Protein AF-A0A210PG77-F1 (afdb_monomer_lite)

pLDDT: mean 89.14, std 13.11, range [35.06, 97.88]

InterPro domains:
  IPR001130 3'-5' ssDNA/RNA exonuclease TatD-like [PF01026] (3-116)
  IPR032466 Metal-dependent hydrolase [SSF51556] (3-119)

Sequence (132 aa):
MEVAVGEHPKHKFSQDQFNRVVQELRQLIKLPRVGAVGEIGLDHSVPREQWAQQSVMLEKILQLVEPGHVLVLHCRGITGDSGAKAYLLLLYYVKKAVRPDQRIHLHCFSGDSYVRDQCLLTAVLRIHQYGC

Structure (mmCIF, N/CA/C/O backbone):
data_AF-A0A210PG77-F1
#
_entry.id   AF-A0A210PG77-F1
#
loop_
_atom_site.group_PDB
_atom_site.id
_atom_site.type_symbol
_atom_site.label_atom_id
_atom_site.label_alt_id
_atom_site.label_comp_id
_atom_site.label_asym_id
_atom_site.label_entity_id
_atom_site.label_seq_id
_atom_site.pdbx_PDB_ins_code
_atom_site.Cartn_x
_atom_site.Cartn_y
_atom_site.Cartn_z
_atom_site.occupancy
_atom_site.B_iso_or_equiv
_atom_site.auth_seq_id
_atom_site.auth_comp_id
_atom_site.auth_asym_id
_atom_site.auth_atom_id
_atom_site.pdbx_PDB_model_num
ATOM 1 N N . MET A 1 1 ? -23.398 0.637 6.434 1.00 62.00 1 MET A N 1
ATOM 2 C CA . MET A 1 1 ? -22.535 0.785 5.247 1.00 62.00 1 MET A CA 1
ATOM 3 C C . MET A 1 1 ? -21.194 1.275 5.743 1.00 62.00 1 MET A C 1
ATOM 5 O O . MET A 1 1 ? -21.151 2.343 6.344 1.00 62.00 1 MET A O 1
ATOM 9 N N . GLU A 1 2 ? -20.162 0.455 5.587 1.00 84.06 2 GLU A N 1
ATOM 10 C CA . GLU A 1 2 ? -18.782 0.834 5.892 1.00 84.06 2 GLU A CA 1
ATOM 11 C C . GLU A 1 2 ? -18.141 1.437 4.640 1.00 84.06 2 GLU A C 1
ATOM 13 O O . GLU A 1 2 ? -18.523 1.089 3.521 1.00 84.06 2 GLU A O 1
ATOM 18 N N . VAL A 1 3 ? -17.202 2.361 4.828 1.00 94.75 3 VAL A N 1
ATOM 19 C CA . VAL A 1 3 ? -16.454 3.013 3.747 1.00 94.75 3 VAL A CA 1
ATOM 20 C C . VAL A 1 3 ? -14.961 2.723 3.875 1.00 94.75 3 VAL A C 1
ATOM 22 O O . VAL A 1 3 ? -14.465 2.454 4.973 1.00 94.75 3 VAL A O 1
ATOM 25 N N . ALA A 1 4 ? -14.258 2.784 2.745 1.00 95.12 4 ALA A N 1
ATOM 26 C CA . ALA A 1 4 ? -12.803 2.771 2.693 1.00 95.12 4 ALA A CA 1
ATOM 27 C C . ALA A 1 4 ? -12.280 4.204 2.549 1.00 95.12 4 ALA A C 1
ATOM 29 O O . ALA A 1 4 ? -12.855 4.994 1.798 1.00 95.12 4 ALA A O 1
ATOM 30 N N . VAL A 1 5 ? -11.207 4.536 3.267 1.00 97.31 5 VAL A N 1
ATOM 31 C CA . VAL A 1 5 ? -10.497 5.815 3.119 1.00 97.31 5 VAL A CA 1
ATOM 32 C C . VAL A 1 5 ? -9.007 5.562 2.950 1.00 97.31 5 VAL A C 1
ATOM 34 O O . VAL A 1 5 ? -8.422 4.735 3.646 1.00 97.31 5 VAL A O 1
ATOM 37 N N . GLY A 1 6 ? -8.371 6.269 2.030 1.00 96.31 6 GLY A N 1
ATOM 38 C CA . GLY A 1 6 ? -6.965 6.074 1.711 1.00 96.31 6 GLY A CA 1
ATOM 39 C C . GLY A 1 6 ? -6.544 6.960 0.553 1.00 96.31 6 GLY A C 1
ATOM 40 O O . GLY A 1 6 ? -7.353 7.702 0.004 1.00 96.31 6 GLY A O 1
ATOM 41 N N . GLU A 1 7 ? -5.269 6.868 0.193 1.00 96.94 7 GLU A N 1
ATOM 42 C CA . GLU A 1 7 ? -4.683 7.646 -0.894 1.00 96.94 7 GLU A CA 1
ATOM 43 C C . GLU A 1 7 ? -3.993 6.739 -1.899 1.00 96.94 7 GLU A C 1
ATOM 45 O O . GLU A 1 7 ? -3.009 6.058 -1.587 1.00 96.94 7 GLU A O 1
ATOM 50 N N . HIS A 1 8 ? -4.512 6.766 -3.126 1.00 96.81 8 HIS A N 1
ATOM 51 C CA . HIS A 1 8 ? -4.033 5.919 -4.203 1.00 96.81 8 HIS A CA 1
ATOM 52 C C . HIS A 1 8 ? -2.592 6.309 -4.593 1.00 96.81 8 HIS A C 1
ATOM 54 O O . HIS A 1 8 ? -2.296 7.497 -4.757 1.00 96.81 8 HIS A O 1
ATOM 60 N N . PRO A 1 9 ? -1.680 5.347 -4.840 1.00 96.31 9 PRO A N 1
ATOM 61 C CA . PRO A 1 9 ? -0.255 5.625 -5.082 1.00 96.31 9 PRO A CA 1
ATOM 62 C C . PRO A 1 9 ? 0.055 6.461 -6.334 1.00 96.31 9 PRO A C 1
ATOM 64 O O . PRO A 1 9 ? 1.175 6.933 -6.513 1.00 96.31 9 PRO A O 1
ATOM 67 N N . LYS A 1 10 ? -0.916 6.667 -7.225 1.00 95.50 10 LYS A N 1
ATOM 68 C CA . LYS A 1 10 ? -0.748 7.554 -8.389 1.00 95.50 10 LYS A CA 1
ATOM 69 C C . LYS A 1 10 ? -0.922 9.041 -8.061 1.00 95.50 10 LYS A C 1
ATOM 71 O O . LYS A 1 10 ? -0.616 9.873 -8.914 1.00 95.50 10 LYS A O 1
ATOM 76 N N . HIS A 1 11 ? -1.430 9.391 -6.879 1.00 93.75 11 HIS A N 1
ATOM 77 C CA . HIS A 1 11 ? -1.586 10.789 -6.494 1.00 93.75 11 HIS A CA 1
ATOM 78 C C . HIS A 1 11 ? -0.229 11.445 -6.230 1.00 93.75 11 HIS A C 1
ATOM 80 O O . HIS A 1 11 ? 0.629 10.903 -5.534 1.00 93.75 11 HIS A O 1
ATOM 86 N N . LYS A 1 12 ? -0.054 12.640 -6.799 1.00 92.44 12 LYS A N 1
ATOM 87 C CA . LYS A 1 12 ? 1.118 13.491 -6.601 1.00 92.44 12 LYS A CA 1
ATOM 88 C C . LYS A 1 12 ? 0.768 14.592 -5.623 1.00 92.44 12 LYS A C 1
ATOM 90 O O . LYS A 1 12 ? -0.259 15.246 -5.781 1.00 92.44 12 LYS A O 1
ATOM 95 N N . PHE A 1 13 ? 1.666 14.847 -4.684 1.00 90.25 13 PHE A N 1
ATOM 96 C CA . PHE A 1 13 ? 1.498 15.934 -3.727 1.00 90.25 13 PHE A CA 1
ATOM 97 C C . PHE A 1 13 ? 2.683 16.887 -3.788 1.00 90.25 13 PHE A C 1
ATOM 99 O O . PHE A 1 13 ? 3.834 16.449 -3.859 1.00 90.25 13 PHE A O 1
ATOM 106 N N . SER A 1 14 ? 2.408 18.185 -3.679 1.00 90.88 14 SER A N 1
ATOM 107 C CA . SER A 1 14 ? 3.399 19.120 -3.157 1.00 90.88 14 SER A CA 1
ATOM 108 C C . SER A 1 14 ? 3.700 18.800 -1.686 1.00 90.88 14 SER A C 1
ATOM 110 O O . SER A 1 14 ? 2.955 18.072 -1.021 1.00 90.88 14 SER A O 1
ATOM 112 N N . GLN A 1 15 ? 4.784 19.361 -1.149 1.00 82.44 15 GLN A N 1
ATOM 113 C CA . GLN A 1 15 ? 5.168 19.123 0.244 1.00 82.44 15 GLN A CA 1
ATOM 114 C C . GLN A 1 15 ? 4.078 19.556 1.245 1.00 82.44 15 GLN A C 1
ATOM 116 O O . GLN A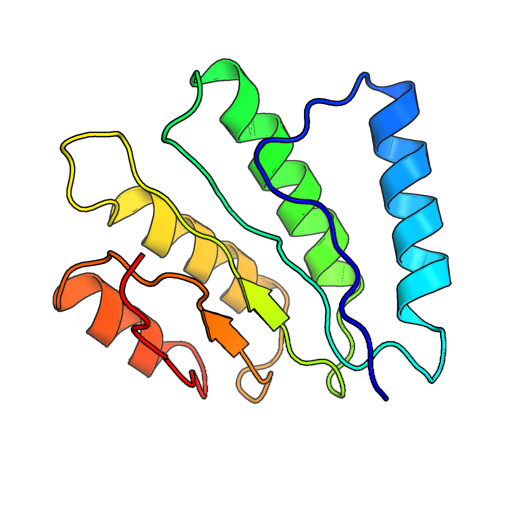 1 15 ? 3.835 18.852 2.230 1.00 82.44 15 GLN A O 1
ATOM 121 N N . ASP A 1 16 ? 3.390 20.668 0.971 1.00 87.94 16 ASP A N 1
ATOM 122 C CA . ASP A 1 16 ? 2.312 21.187 1.822 1.00 87.94 16 ASP A CA 1
ATOM 123 C C . ASP A 1 16 ? 1.056 20.315 1.755 1.00 87.94 16 ASP A C 1
ATOM 125 O O . ASP A 1 16 ? 0.431 20.026 2.779 1.00 87.94 16 ASP A O 1
ATOM 129 N N . GLN A 1 17 ? 0.703 19.847 0.553 1.00 94.31 17 GLN A N 1
ATOM 130 C CA . GLN A 1 17 ? -0.430 18.944 0.354 1.00 94.31 17 GLN A CA 1
ATOM 131 C C . GLN A 1 1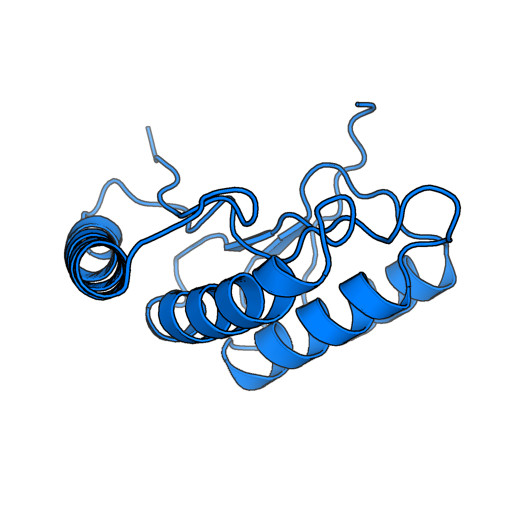7 ? -0.203 17.613 1.068 1.00 94.31 17 GLN A C 1
ATOM 133 O O . GLN A 1 17 ? -1.108 17.105 1.724 1.00 94.31 17 GLN A O 1
ATOM 138 N N . PHE A 1 18 ? 1.019 17.082 0.997 1.00 93.69 18 PHE A N 1
ATOM 139 C CA . PHE A 1 18 ? 1.366 15.789 1.571 1.00 93.69 18 PHE A CA 1
ATOM 140 C C . PHE A 1 18 ? 1.048 15.720 3.072 1.00 93.69 18 PHE A C 1
ATOM 142 O O . PHE A 1 18 ? 0.372 14.803 3.538 1.00 93.69 18 PHE A O 1
ATOM 149 N N . ASN A 1 19 ? 1.505 16.713 3.842 1.00 93.00 19 ASN A N 1
ATOM 150 C CA . ASN A 1 19 ? 1.291 16.729 5.288 1.00 93.00 19 ASN A CA 1
ATOM 151 C C . ASN A 1 19 ? -0.184 16.921 5.645 1.00 93.00 19 ASN A C 1
ATOM 153 O O . ASN A 1 19 ? -0.666 16.289 6.585 1.00 93.00 19 ASN A O 1
ATOM 157 N N . ARG A 1 20 ? -0.899 17.763 4.890 1.00 95.75 20 ARG A N 1
ATOM 158 C CA . ARG A 1 20 ? -2.332 17.992 5.090 1.00 95.75 20 ARG A CA 1
ATOM 159 C C . ARG A 1 20 ? -3.127 16.702 4.900 1.00 95.75 20 ARG A C 1
ATOM 161 O O . ARG A 1 20 ? -3.876 16.326 5.793 1.00 95.75 20 ARG A O 1
ATOM 168 N N . VAL A 1 21 ? -2.887 15.995 3.800 1.00 95.81 21 VAL A N 1
ATOM 169 C CA . VAL A 1 21 ? -3.580 14.745 3.464 1.00 95.81 21 VAL A CA 1
ATOM 170 C C . VAL A 1 21 ? -3.363 13.679 4.538 1.00 95.81 21 VAL A C 1
ATOM 172 O O . VAL A 1 21 ? -4.318 13.070 5.011 1.00 95.81 21 VAL A O 1
ATOM 175 N N . VAL A 1 22 ? -2.130 13.506 5.023 1.00 95.38 22 VAL A N 1
ATOM 176 C CA . VAL A 1 22 ? -1.850 12.555 6.115 1.00 95.38 22 VAL A CA 1
ATOM 177 C C . VAL A 1 22 ? -2.608 12.917 7.400 1.00 95.38 22 VAL A C 1
ATOM 179 O O . VAL A 1 22 ? -3.081 12.025 8.109 1.00 95.38 22 VAL A O 1
ATOM 182 N N . GLN A 1 23 ? -2.734 14.209 7.724 1.00 95.75 23 GLN A N 1
ATOM 183 C CA . GLN A 1 23 ? -3.502 14.647 8.895 1.00 95.75 23 GLN A CA 1
ATOM 184 C C . GLN A 1 23 ? -5.006 14.438 8.712 1.00 95.75 23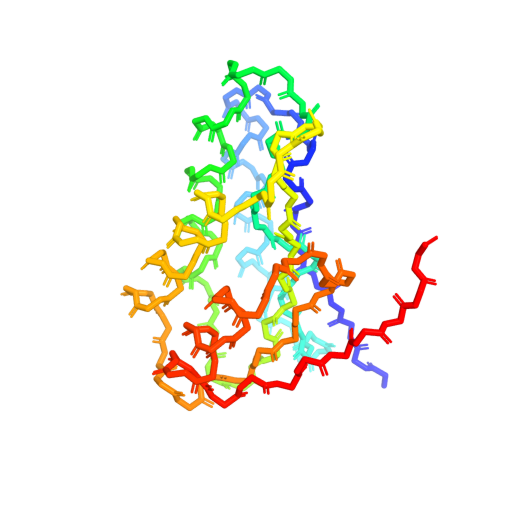 GLN A C 1
ATOM 186 O O . GLN A 1 23 ? -5.666 13.988 9.646 1.00 95.75 23 GLN A O 1
ATOM 191 N N . GLU A 1 24 ? -5.542 14.712 7.524 1.00 96.69 24 GLU A N 1
ATOM 192 C CA . GLU A 1 24 ? -6.952 14.477 7.205 1.00 96.69 24 GLU A CA 1
ATOM 193 C C . GLU A 1 24 ? -7.295 12.984 7.300 1.00 96.69 24 GLU A C 1
ATOM 195 O O . GLU A 1 24 ? -8.224 12.616 8.021 1.00 96.69 24 GLU A O 1
ATOM 200 N N . LEU A 1 25 ? -6.480 12.105 6.705 1.00 96.88 25 LEU A N 1
ATOM 201 C CA . LEU A 1 25 ? -6.643 10.652 6.824 1.00 96.88 25 LEU A CA 1
ATOM 202 C C . LEU A 1 25 ? -6.621 10.179 8.280 1.00 96.88 25 LEU A C 1
ATOM 204 O O . LEU A 1 25 ? -7.442 9.354 8.671 1.00 96.88 25 LEU A O 1
ATOM 208 N N . ARG A 1 26 ? -5.725 10.726 9.112 1.00 96.88 26 ARG A N 1
ATOM 209 C CA . ARG A 1 26 ? -5.658 10.396 10.545 1.00 96.88 26 ARG A CA 1
ATOM 210 C C . ARG A 1 26 ? -6.962 10.708 11.283 1.00 96.88 26 ARG A C 1
ATOM 212 O O . ARG A 1 26 ? -7.271 10.018 12.253 1.00 96.88 26 ARG A O 1
ATOM 219 N N . GLN A 1 27 ? -7.696 11.742 10.873 1.00 97.31 27 GLN A N 1
ATOM 220 C CA . GLN A 1 27 ? -9.006 12.048 11.450 1.00 97.31 27 GLN A CA 1
ATOM 221 C C . GLN A 1 27 ? -10.093 11.143 10.869 1.00 97.31 27 GLN A C 1
ATOM 223 O O . GLN A 1 27 ? -10.898 10.601 11.622 1.00 97.31 27 GLN A O 1
ATOM 228 N N . LEU A 1 28 ? -10.086 10.936 9.548 1.00 96.88 28 LEU A N 1
ATOM 229 C CA . LEU A 1 28 ? -11.089 10.124 8.858 1.00 96.88 28 LEU A CA 1
ATOM 230 C C . LEU A 1 28 ? -11.080 8.667 9.324 1.00 96.88 28 LEU A C 1
ATOM 232 O O . LEU A 1 28 ? -12.146 8.126 9.593 1.00 96.88 28 LEU A O 1
ATOM 236 N N . ILE A 1 29 ? -9.902 8.056 9.481 1.00 96.31 29 ILE A N 1
ATOM 237 C CA . ILE A 1 29 ? -9.757 6.643 9.876 1.00 96.31 29 ILE A CA 1
ATOM 238 C C . ILE A 1 29 ? -10.417 6.347 11.232 1.00 96.31 29 ILE A C 1
ATOM 240 O O . ILE A 1 29 ? -10.889 5.243 11.459 1.00 96.31 29 ILE A O 1
ATOM 244 N N . LYS A 1 30 ? -10.526 7.340 12.119 1.00 95.19 30 LYS A N 1
ATOM 245 C CA . LYS A 1 30 ? -11.158 7.174 13.438 1.00 95.19 30 LYS A CA 1
ATOM 246 C C . LYS A 1 30 ? -12.685 7.201 13.398 1.00 95.19 30 LYS A C 1
ATOM 248 O O . LYS A 1 30 ? -13.328 6.992 14.427 1.00 95.19 30 LYS A O 1
ATOM 253 N N . LEU A 1 31 ? -13.287 7.539 12.257 1.00 96.12 31 LEU A N 1
ATOM 254 C CA . LEU A 1 31 ? -14.737 7.618 12.152 1.00 96.12 31 LEU A CA 1
ATOM 255 C C . LEU A 1 31 ? -15.334 6.203 12.208 1.00 96.12 31 LEU A C 1
ATOM 257 O O . LEU A 1 31 ? -14.918 5.351 11.429 1.00 96.12 31 LEU A O 1
ATOM 261 N N . PRO A 1 32 ? -16.390 5.952 13.007 1.00 94.12 32 PRO A N 1
ATOM 262 C CA . PRO A 1 32 ? -16.976 4.612 13.166 1.00 94.12 32 PRO A CA 1
ATOM 263 C C . PRO A 1 32 ? -17.493 3.954 11.878 1.00 94.12 32 PRO A C 1
ATOM 265 O O . PRO A 1 32 ? -17.803 2.769 11.868 1.00 94.12 32 PRO A O 1
ATOM 268 N N . ARG A 1 33 ? -17.661 4.729 10.798 1.00 95.56 33 ARG A N 1
ATOM 269 C CA . ARG A 1 33 ? -18.090 4.223 9.487 1.00 95.56 33 ARG A CA 1
ATOM 270 C C . ARG A 1 33 ? -16.927 3.748 8.618 1.00 95.56 33 ARG A C 1
ATOM 272 O O . ARG A 1 33 ? -17.186 3.153 7.574 1.00 95.56 33 ARG A O 1
ATOM 279 N N . VAL A 1 34 ? -15.681 4.020 8.998 1.00 97.00 34 VAL A N 1
ATOM 280 C CA . VAL A 1 34 ? -14.505 3.554 8.268 1.00 97.00 34 VAL A CA 1
ATOM 281 C C . VAL A 1 34 ? -14.204 2.123 8.693 1.00 97.00 34 VAL A C 1
ATOM 283 O O . VAL A 1 34 ? -13.689 1.872 9.774 1.00 97.00 34 VAL A O 1
ATOM 286 N N . GLY A 1 35 ? -14.555 1.175 7.827 1.00 96.25 35 GLY A N 1
ATOM 287 C CA . GLY A 1 35 ? -14.242 -0.244 8.023 1.00 96.25 35 GLY A CA 1
ATOM 288 C C . GLY A 1 35 ? -12.944 -0.662 7.336 1.00 96.25 35 GLY A C 1
ATOM 289 O O . GLY A 1 35 ? -12.408 -1.734 7.616 1.00 96.25 35 GLY A O 1
ATOM 290 N N . ALA A 1 36 ? -12.420 0.169 6.429 1.00 96.56 36 ALA A N 1
ATOM 291 C CA . ALA A 1 36 ? -11.261 -0.159 5.615 1.00 96.56 36 ALA A CA 1
ATOM 292 C C . ALA A 1 36 ? -10.329 1.037 5.385 1.00 96.56 36 ALA A C 1
ATOM 294 O O . ALA A 1 36 ? -10.771 2.180 5.272 1.00 96.56 36 ALA A O 1
ATOM 295 N N . VAL A 1 37 ? -9.033 0.751 5.261 1.00 97.56 37 VAL A N 1
ATOM 296 C CA . VAL A 1 37 ? -8.005 1.727 4.891 1.00 97.56 37 VAL A CA 1
ATOM 297 C C . VAL A 1 37 ? -7.464 1.364 3.515 1.00 97.56 37 VAL A C 1
ATOM 299 O O . VAL A 1 37 ? -6.854 0.309 3.343 1.00 97.56 37 VAL A O 1
ATOM 302 N N . GLY A 1 38 ? -7.712 2.224 2.535 1.00 95.81 38 GLY A N 1
ATOM 303 C CA . GLY A 1 38 ? -7.288 2.060 1.152 1.00 95.81 38 GLY A CA 1
ATOM 304 C C . GLY A 1 38 ? -8.199 2.774 0.147 1.00 95.81 38 GLY A C 1
ATOM 305 O O . GLY A 1 38 ? -9.189 3.391 0.527 1.00 95.81 38 GLY A O 1
ATOM 306 N N . GLU A 1 39 ? -7.888 2.725 -1.145 1.00 95.81 39 GLU A N 1
ATOM 307 C CA . GLU A 1 39 ? -6.762 1.982 -1.733 1.00 95.81 39 GLU A CA 1
ATOM 308 C C . GLU A 1 39 ? -5.415 2.680 -1.489 1.00 95.81 39 GLU A C 1
ATOM 310 O O . GLU A 1 39 ? -5.244 3.841 -1.846 1.00 95.81 39 GLU A O 1
ATOM 315 N N . ILE A 1 40 ? -4.453 1.972 -0.882 1.00 97.44 40 ILE A N 1
ATOM 316 C CA . ILE A 1 40 ? -3.065 2.437 -0.692 1.00 97.44 40 ILE A CA 1
ATOM 317 C C . ILE A 1 40 ? -2.077 1.403 -1.223 1.00 97.44 40 ILE A C 1
ATOM 319 O O . ILE A 1 40 ? -2.410 0.227 -1.323 1.00 97.44 40 ILE A O 1
ATOM 323 N N . GLY A 1 41 ? -0.836 1.792 -1.507 1.00 97.25 41 GLY A N 1
ATOM 324 C CA . GLY A 1 41 ? 0.207 0.823 -1.839 1.00 97.25 41 GLY A CA 1
ATOM 325 C C . GLY A 1 41 ? 1.291 1.396 -2.733 1.00 97.25 41 GLY A C 1
ATOM 326 O O . GLY A 1 41 ? 1.761 2.502 -2.486 1.00 97.25 41 GLY A O 1
ATOM 327 N N . LEU A 1 42 ? 1.701 0.629 -3.743 1.00 97.50 42 LEU A N 1
ATOM 328 C CA . LEU A 1 42 ? 2.780 0.990 -4.666 1.00 97.50 42 LEU A CA 1
ATOM 329 C C . LEU A 1 42 ? 2.321 0.815 -6.111 1.00 97.50 42 LEU A C 1
ATOM 331 O O . LEU A 1 42 ? 1.720 -0.196 -6.463 1.00 97.50 42 LEU A O 1
ATOM 335 N N . ASP A 1 43 ? 2.639 1.771 -6.970 1.00 96.75 43 ASP A N 1
ATOM 336 C CA . ASP A 1 43 ? 2.369 1.676 -8.397 1.00 96.75 43 ASP A CA 1
ATOM 337 C C . ASP A 1 43 ? 3.596 2.124 -9.181 1.00 96.75 43 ASP A C 1
ATOM 339 O O . ASP A 1 43 ? 3.841 3.314 -9.363 1.00 96.75 43 ASP A O 1
ATOM 343 N N . HIS A 1 44 ? 4.374 1.148 -9.641 1.00 96.12 44 HIS A N 1
ATOM 344 C CA . HIS A 1 44 ? 5.591 1.363 -10.415 1.00 96.12 44 HIS A CA 1
ATOM 345 C C . HIS A 1 44 ? 5.335 1.438 -11.931 1.00 96.12 44 HIS A C 1
ATOM 347 O O . HIS A 1 44 ? 6.291 1.493 -12.706 1.00 96.12 44 HIS A O 1
ATOM 353 N N . SER A 1 45 ? 4.067 1.497 -12.368 1.00 94.56 45 SER A N 1
ATOM 354 C CA . SER A 1 45 ? 3.725 1.798 -13.767 1.00 94.56 45 SER A CA 1
ATOM 355 C C . SER A 1 45 ? 3.874 3.289 -14.097 1.00 94.56 45 SER A C 1
ATOM 357 O O . SER A 1 45 ? 3.889 3.669 -15.267 1.00 94.56 45 SER A O 1
ATOM 359 N N . VAL A 1 46 ? 4.010 4.143 -13.074 1.00 94.94 46 VAL A N 1
ATOM 360 C CA . VAL A 1 46 ? 4.280 5.582 -13.214 1.00 94.94 46 VAL A CA 1
ATOM 361 C C . VAL A 1 46 ? 5.792 5.882 -13.216 1.00 94.94 46 VAL A C 1
ATOM 363 O O . VAL A 1 46 ? 6.584 5.047 -12.767 1.00 94.94 46 VAL A O 1
ATOM 366 N N . PRO A 1 47 ? 6.215 7.083 -13.663 1.00 95.75 47 PRO A N 1
ATOM 367 C CA . PRO A 1 47 ? 7.612 7.518 -13.610 1.00 95.75 47 PRO A CA 1
ATOM 368 C C . PRO A 1 47 ? 8.303 7.345 -12.243 1.00 95.75 47 PRO A C 1
ATOM 370 O O . PRO A 1 47 ? 7.701 7.572 -11.189 1.00 95.75 47 PRO A O 1
ATOM 373 N N . ARG A 1 48 ? 9.590 6.964 -12.272 1.00 95.31 48 ARG A N 1
ATOM 374 C CA . ARG A 1 48 ? 10.384 6.543 -11.098 1.00 95.31 48 ARG A CA 1
ATOM 375 C C . ARG A 1 48 ? 10.507 7.606 -10.013 1.00 95.31 48 ARG A C 1
ATOM 377 O O . ARG A 1 48 ? 10.583 7.268 -8.836 1.00 95.31 48 ARG A O 1
ATOM 384 N N . GLU A 1 49 ? 10.502 8.879 -10.386 1.00 95.31 49 GLU A N 1
ATOM 385 C CA . GLU A 1 49 ? 10.580 10.010 -9.461 1.00 95.31 49 GLU A CA 1
ATOM 386 C C . GLU A 1 49 ? 9.407 10.061 -8.464 1.00 95.31 49 GLU A C 1
ATOM 388 O O . GLU A 1 49 ? 9.517 10.687 -7.413 1.00 95.31 49 GLU A O 1
ATOM 393 N N . GLN A 1 50 ? 8.303 9.362 -8.745 1.00 95.00 50 GLN A N 1
ATOM 394 C CA . GLN A 1 50 ? 7.133 9.304 -7.862 1.00 95.00 50 GLN A CA 1
ATOM 395 C C . GLN A 1 50 ? 7.219 8.178 -6.823 1.00 95.00 50 GLN A C 1
ATOM 397 O O . GLN A 1 50 ? 6.536 8.230 -5.801 1.00 95.00 50 GLN A O 1
ATOM 402 N N . TRP A 1 51 ? 8.060 7.161 -7.039 1.00 96.56 51 TRP A N 1
ATOM 403 C CA . TRP A 1 51 ? 8.072 5.946 -6.210 1.00 96.56 51 TRP A CA 1
ATOM 404 C C . TRP A 1 51 ? 8.494 6.222 -4.761 1.00 96.56 51 TRP A C 1
ATOM 406 O O . TRP A 1 51 ? 8.004 5.586 -3.824 1.00 96.56 51 TRP A O 1
ATOM 416 N N . ALA A 1 52 ? 9.373 7.210 -4.559 1.00 96.50 52 ALA A N 1
ATOM 417 C CA . ALA A 1 52 ? 9.783 7.636 -3.225 1.00 96.50 52 ALA A CA 1
ATOM 418 C C . ALA A 1 52 ? 8.597 8.217 -2.437 1.00 96.50 52 ALA A C 1
ATOM 420 O O . ALA A 1 52 ? 8.372 7.836 -1.290 1.00 96.50 52 ALA A O 1
ATOM 421 N N . GLN A 1 53 ? 7.788 9.077 -3.068 1.00 96.06 53 GLN A N 1
ATOM 422 C CA . GLN A 1 53 ? 6.601 9.657 -2.437 1.00 96.06 53 GLN A CA 1
ATOM 423 C C . GLN A 1 53 ? 5.561 8.585 -2.088 1.00 96.06 53 GLN A C 1
ATOM 425 O O . GLN A 1 53 ? 4.986 8.639 -1.002 1.00 96.06 53 GLN A O 1
ATOM 430 N N . GLN A 1 54 ? 5.369 7.589 -2.960 1.00 97.56 54 GLN A N 1
ATOM 431 C CA . GLN A 1 54 ? 4.478 6.453 -2.698 1.00 97.56 54 GLN A CA 1
ATOM 432 C C . GLN A 1 54 ? 4.897 5.683 -1.446 1.00 97.56 54 GLN A C 1
ATOM 434 O O . GLN A 1 54 ? 4.079 5.465 -0.558 1.00 97.56 54 GLN A O 1
ATOM 439 N N . SER A 1 55 ? 6.183 5.335 -1.342 1.00 97.69 55 SER A N 1
ATOM 440 C CA . SER A 1 55 ? 6.724 4.609 -0.187 1.00 97.69 55 SER A CA 1
ATOM 441 C C . SER A 1 55 ? 6.559 5.392 1.120 1.00 97.69 55 SER A C 1
ATOM 443 O O . SER A 1 55 ? 6.146 4.827 2.131 1.00 97.69 55 SER A O 1
ATOM 445 N N . VAL A 1 56 ? 6.824 6.705 1.101 1.00 97.06 56 VAL A N 1
ATOM 446 C CA . VAL A 1 56 ? 6.685 7.564 2.292 1.00 97.06 56 VAL A CA 1
ATOM 447 C C . VAL A 1 56 ? 5.216 7.741 2.692 1.00 97.06 56 VAL A C 1
ATOM 449 O O . VAL A 1 56 ? 4.904 7.731 3.884 1.00 97.06 56 VAL A O 1
ATOM 452 N N . MET A 1 57 ? 4.304 7.887 1.725 1.00 97.50 57 MET A N 1
ATOM 453 C CA . MET A 1 57 ? 2.863 7.947 1.995 1.00 97.50 57 MET A CA 1
ATOM 454 C C . MET A 1 57 ? 2.364 6.622 2.579 1.00 97.50 57 MET A C 1
ATOM 456 O O . MET A 1 57 ? 1.708 6.620 3.619 1.00 97.50 57 MET A O 1
ATOM 460 N N . LEU A 1 58 ? 2.736 5.499 1.959 1.00 97.88 58 LEU A N 1
ATOM 461 C CA . LEU A 1 58 ? 2.386 4.158 2.416 1.00 97.88 58 LEU A CA 1
ATOM 462 C C . LEU A 1 58 ? 2.840 3.927 3.859 1.00 97.88 58 LEU A C 1
ATOM 464 O O . LEU A 1 58 ? 2.025 3.539 4.692 1.00 97.88 58 LEU A O 1
ATOM 468 N N . GLU A 1 59 ? 4.107 4.212 4.180 1.00 97.44 59 GLU A N 1
ATOM 469 C CA . GLU A 1 59 ? 4.617 4.041 5.544 1.00 97.44 59 GLU A CA 1
ATOM 470 C C . GLU A 1 59 ? 3.828 4.895 6.543 1.00 97.44 59 GLU A C 1
ATOM 472 O O . GLU A 1 59 ? 3.458 4.398 7.602 1.00 97.44 59 GLU A O 1
ATOM 477 N N . LYS A 1 60 ? 3.489 6.146 6.202 1.00 97.00 60 LYS A N 1
ATOM 478 C CA . LYS A 1 60 ? 2.702 7.016 7.088 1.00 97.00 60 LYS A CA 1
ATOM 479 C C . LYS A 1 60 ? 1.268 6.539 7.287 1.00 97.00 60 LYS A C 1
ATOM 481 O O . LYS A 1 60 ? 0.793 6.609 8.417 1.00 97.00 60 LYS A O 1
ATOM 486 N N . ILE A 1 61 ? 0.590 6.071 6.238 1.00 97.44 61 ILE A N 1
ATOM 487 C CA . ILE A 1 61 ? -0.796 5.594 6.347 1.00 97.44 61 ILE A CA 1
ATOM 488 C C . ILE A 1 61 ? -0.854 4.264 7.102 1.00 97.44 61 ILE A C 1
ATOM 490 O O . ILE A 1 61 ? -1.735 4.093 7.940 1.00 97.44 61 ILE A O 1
ATOM 494 N N . LEU A 1 62 ? 0.100 3.351 6.887 1.00 96.94 62 LEU A N 1
ATOM 495 C CA . LEU A 1 62 ? 0.140 2.067 7.598 1.00 96.94 62 LEU A CA 1
ATOM 496 C C . LEU A 1 62 ? 0.220 2.234 9.124 1.00 96.94 62 LEU A C 1
ATOM 498 O O . LEU A 1 62 ? -0.379 1.448 9.847 1.00 96.94 62 LEU A O 1
ATOM 502 N N . GLN A 1 63 ? 0.884 3.285 9.619 1.00 95.81 63 GLN A N 1
ATOM 503 C CA . GLN A 1 63 ? 0.936 3.604 11.057 1.00 95.81 63 GLN A CA 1
ATOM 504 C C . GLN A 1 63 ? -0.409 4.072 11.642 1.00 95.81 63 GLN A C 1
ATOM 506 O O . GLN A 1 63 ? -0.533 4.211 12.856 1.00 95.81 63 GLN A O 1
ATOM 511 N N . LEU A 1 64 ? -1.399 4.372 10.798 1.00 95.94 64 LEU A N 1
ATOM 512 C CA . LEU A 1 64 ? -2.742 4.783 11.214 1.00 95.94 64 LEU A CA 1
ATOM 513 C C . LEU A 1 64 ? -3.724 3.603 11.256 1.00 95.94 64 LEU A C 1
ATOM 515 O O . LEU A 1 64 ? -4.837 3.764 11.746 1.00 95.94 64 LEU A O 1
ATOM 519 N N . VAL A 1 65 ? -3.343 2.438 10.722 1.00 95.31 65 VAL A N 1
ATOM 520 C CA . VAL A 1 65 ? -4.227 1.275 10.590 1.00 95.31 65 VAL A CA 1
ATOM 521 C C . VAL A 1 65 ? -4.434 0.612 11.949 1.00 95.31 65 VAL A C 1
ATOM 523 O O . VAL A 1 65 ? -3.501 0.092 12.556 1.00 95.31 65 VAL A O 1
ATOM 526 N N . GLU A 1 66 ? -5.681 0.587 12.412 1.00 94.00 66 GLU A N 1
ATOM 527 C CA . GLU A 1 66 ? -6.073 -0.173 13.608 1.00 94.00 66 GLU A CA 1
ATOM 528 C C . GLU A 1 66 ? -6.479 -1.625 13.268 1.00 94.00 66 GLU A C 1
ATOM 530 O O . GLU A 1 66 ? -6.970 -1.865 12.159 1.00 94.00 66 GLU A O 1
ATOM 535 N N . PRO A 1 67 ? -6.378 -2.584 14.215 1.00 91.00 67 PRO A N 1
ATOM 536 C CA . PRO A 1 67 ? -6.654 -4.008 13.966 1.00 91.00 67 PRO A CA 1
ATOM 537 C C . PRO A 1 67 ? -8.049 -4.310 13.399 1.00 91.00 67 PRO A C 1
ATOM 539 O O . PRO A 1 67 ? -8.235 -5.294 12.685 1.00 91.00 67 PRO A O 1
ATOM 542 N N . GLY A 1 68 ? -9.037 -3.466 13.714 1.00 92.19 68 GLY A N 1
ATOM 543 C CA . GLY A 1 68 ? -10.404 -3.606 13.218 1.00 92.19 68 GLY A CA 1
ATOM 544 C C . GLY A 1 68 ? -10.553 -3.325 11.722 1.00 92.19 68 GLY A C 1
ATOM 545 O O . GLY A 1 68 ? -11.475 -3.852 11.103 1.00 92.19 68 GLY A O 1
ATOM 546 N N . HIS A 1 69 ? -9.647 -2.559 11.114 1.00 94.81 69 HIS A N 1
ATOM 547 C CA . HIS A 1 69 ? -9.757 -2.185 9.707 1.00 94.81 69 HIS A CA 1
ATOM 548 C C . HIS A 1 69 ? -9.486 -3.363 8.764 1.00 94.81 69 HIS A C 1
ATOM 550 O O . HIS A 1 69 ? -8.765 -4.307 9.080 1.00 94.81 69 HIS A O 1
ATOM 556 N N . VAL A 1 70 ? -10.033 -3.301 7.556 1.00 94.81 70 VAL A N 1
ATOM 557 C CA . VAL A 1 70 ? -9.536 -4.073 6.413 1.00 94.81 70 VAL A CA 1
ATOM 558 C C . VAL A 1 70 ? -8.538 -3.209 5.650 1.00 94.81 70 VAL A C 1
ATOM 560 O O . VAL A 1 70 ? -8.859 -2.100 5.237 1.00 94.81 70 VAL A O 1
ATOM 563 N N . LEU A 1 71 ? -7.324 -3.706 5.445 1.00 95.38 71 LEU A N 1
ATOM 564 C CA . LEU A 1 71 ? -6.315 -3.018 4.649 1.00 95.38 71 LEU A CA 1
ATOM 565 C C . LEU A 1 71 ? -6.519 -3.354 3.169 1.00 95.38 71 LEU A C 1
ATOM 567 O O . LEU A 1 71 ? -6.410 -4.517 2.785 1.00 95.38 71 LEU A O 1
ATOM 571 N N . VAL A 1 72 ? -6.815 -2.354 2.343 1.00 95.94 72 VAL A N 1
ATOM 572 C CA . VAL A 1 72 ? -7.039 -2.514 0.901 1.00 95.94 72 VAL A CA 1
ATOM 573 C C . VAL A 1 72 ? -5.794 -2.032 0.161 1.00 95.94 72 VAL A C 1
ATOM 575 O O . VAL A 1 72 ? -5.493 -0.838 0.120 1.00 95.94 72 VAL A O 1
ATOM 578 N N . LEU A 1 73 ? -5.050 -2.988 -0.392 1.00 95.81 73 LEU A N 1
ATOM 579 C CA . LEU A 1 73 ? -3.752 -2.764 -1.008 1.00 95.81 73 LEU A CA 1
ATOM 580 C C . LEU A 1 73 ? -3.837 -2.762 -2.531 1.00 95.81 73 LEU A C 1
ATOM 582 O O . LEU A 1 73 ? -4.307 -3.728 -3.128 1.00 95.81 73 LEU A O 1
ATOM 586 N N . HIS A 1 74 ? -3.277 -1.726 -3.143 1.00 95.94 74 HIS A N 1
ATOM 587 C CA . HIS A 1 74 ? -2.971 -1.659 -4.566 1.00 95.94 74 HIS A CA 1
ATOM 588 C C . HIS A 1 74 ? -1.493 -1.963 -4.792 1.00 95.94 74 HIS A C 1
ATOM 590 O O . HIS A 1 74 ? -0.617 -1.423 -4.112 1.00 95.94 74 HIS A O 1
ATOM 596 N N . CYS A 1 75 ? -1.191 -2.802 -5.777 1.00 95.31 75 CYS A N 1
ATOM 597 C CA . CYS A 1 75 ? 0.187 -3.009 -6.191 1.00 95.31 75 CYS A CA 1
ATOM 598 C C . CYS A 1 75 ? 0.288 -3.193 -7.698 1.00 95.31 75 CYS A C 1
ATOM 600 O O . CYS A 1 75 ? -0.379 -4.061 -8.264 1.00 95.31 75 CYS A O 1
ATOM 602 N N . ARG A 1 76 ? 1.162 -2.412 -8.335 1.00 94.69 76 ARG A N 1
ATOM 603 C CA . ARG A 1 76 ? 1.498 -2.566 -9.750 1.00 94.69 76 ARG A CA 1
ATOM 604 C C . ARG A 1 76 ? 3.008 -2.506 -9.955 1.00 94.69 76 ARG A C 1
ATOM 606 O O . ARG A 1 76 ? 3.670 -1.601 -9.452 1.00 94.69 76 ARG A O 1
ATOM 613 N N . GLY A 1 77 ? 3.524 -3.479 -10.702 1.00 93.31 77 GLY A N 1
ATOM 614 C CA . GLY A 1 77 ? 4.907 -3.540 -11.167 1.00 93.31 77 GLY A CA 1
ATOM 615 C C . GLY A 1 77 ? 5.257 -2.519 -12.243 1.00 93.31 77 GLY A C 1
ATOM 616 O O . GLY A 1 77 ? 4.444 -1.665 -12.597 1.00 93.31 77 GLY A O 1
ATOM 617 N N . ILE A 1 78 ? 6.466 -2.647 -12.791 1.00 93.00 78 ILE A N 1
ATOM 618 C CA . ILE A 1 78 ? 6.842 -1.922 -14.006 1.00 93.00 78 ILE A CA 1
ATOM 619 C C . ILE A 1 78 ? 6.084 -2.567 -15.169 1.00 93.00 78 ILE A C 1
ATOM 621 O O . ILE A 1 78 ? 5.978 -3.788 -15.255 1.00 93.00 78 ILE A O 1
ATOM 625 N N . THR A 1 79 ? 5.558 -1.765 -16.093 1.00 87.06 79 THR A N 1
ATOM 626 C CA . THR A 1 79 ? 4.886 -2.300 -17.284 1.00 87.06 79 THR A CA 1
ATOM 627 C C . THR A 1 79 ? 5.810 -3.264 -18.035 1.00 87.06 79 THR A C 1
ATOM 629 O O . THR A 1 79 ? 6.906 -2.883 -18.443 1.00 87.06 79 THR A O 1
ATOM 632 N N . GLY A 1 80 ? 5.354 -4.503 -18.228 1.00 83.31 80 GLY A N 1
ATOM 633 C CA . GLY A 1 80 ? 6.104 -5.549 -18.928 1.00 83.31 80 GLY A CA 1
ATOM 634 C C . GLY A 1 80 ? 6.976 -6.441 -18.036 1.00 83.31 80 GLY A C 1
ATOM 635 O O . GLY A 1 80 ? 7.578 -7.373 -18.562 1.00 83.31 80 GLY A O 1
ATOM 636 N N . ASP A 1 81 ? 7.035 -6.204 -16.718 1.00 85.06 81 ASP A N 1
ATOM 637 C CA . ASP A 1 81 ? 7.649 -7.129 -15.754 1.00 85.06 81 ASP A CA 1
ATOM 638 C C . ASP A 1 81 ? 6.600 -7.879 -14.911 1.00 85.06 81 ASP A C 1
ATOM 640 O O . ASP A 1 81 ? 5.400 -7.620 -15.000 1.00 85.06 81 ASP A O 1
ATOM 644 N N . SER A 1 82 ? 7.038 -8.849 -14.099 1.00 83.75 82 SER A N 1
ATOM 645 C CA . SER A 1 82 ? 6.138 -9.624 -13.228 1.00 83.75 82 SER A CA 1
ATOM 646 C C . SER A 1 82 ? 5.609 -8.840 -12.018 1.00 83.75 82 SER A C 1
ATOM 648 O O . SER A 1 82 ? 4.832 -9.359 -11.220 1.00 83.75 82 SER A O 1
ATOM 650 N N . GLY A 1 83 ? 6.087 -7.612 -11.804 1.00 88.81 83 GLY A N 1
ATOM 651 C CA . GLY A 1 83 ? 5.808 -6.788 -10.635 1.00 88.81 83 GLY A CA 1
ATOM 652 C C . GLY A 1 83 ? 6.359 -7.306 -9.313 1.00 88.81 83 GLY A C 1
ATOM 653 O O . GLY A 1 83 ? 6.156 -6.655 -8.286 1.00 88.81 83 GLY A O 1
ATOM 654 N N . ALA A 1 84 ? 7.101 -8.420 -9.308 1.00 91.19 84 ALA A N 1
ATOM 655 C CA . ALA A 1 84 ? 7.564 -9.074 -8.086 1.00 91.19 84 ALA A CA 1
ATOM 656 C C . ALA A 1 84 ? 8.310 -8.125 -7.136 1.00 91.19 84 ALA A C 1
ATOM 658 O O . ALA A 1 84 ? 8.073 -8.148 -5.931 1.00 91.19 84 ALA A O 1
ATOM 659 N N . LYS A 1 85 ? 9.152 -7.223 -7.659 1.00 93.12 85 LYS A N 1
ATOM 660 C CA . LYS A 1 85 ? 9.867 -6.232 -6.834 1.00 93.12 85 LYS A CA 1
ATOM 661 C C . LYS A 1 85 ? 8.923 -5.268 -6.108 1.00 93.12 85 LYS A C 1
ATOM 663 O O . LYS A 1 85 ? 9.148 -4.988 -4.934 1.00 93.12 85 LYS A O 1
ATOM 668 N N . ALA A 1 86 ? 7.884 -4.775 -6.784 1.00 94.94 86 ALA A N 1
ATOM 669 C CA . ALA A 1 86 ? 6.899 -3.880 -6.176 1.00 94.94 86 ALA A CA 1
ATOM 670 C C . ALA A 1 86 ? 6.105 -4.611 -5.085 1.00 94.94 86 ALA A C 1
ATOM 672 O O . ALA A 1 86 ? 5.952 -4.092 -3.980 1.00 94.94 86 ALA A O 1
ATOM 673 N N . TYR A 1 87 ? 5.689 -5.851 -5.354 1.00 94.25 87 TYR A N 1
ATOM 674 C CA . TYR A 1 87 ? 4.980 -6.671 -4.375 1.00 94.25 87 TYR A CA 1
ATOM 675 C C . TYR A 1 87 ? 5.831 -6.999 -3.148 1.00 94.25 87 TYR A C 1
ATOM 677 O O . TYR A 1 87 ? 5.363 -6.835 -2.025 1.00 94.25 87 TYR A O 1
ATOM 685 N N . LEU A 1 88 ? 7.084 -7.425 -3.325 1.00 93.38 88 LEU A N 1
ATOM 686 C CA . LEU A 1 88 ? 7.974 -7.725 -2.200 1.00 93.38 88 LEU A CA 1
ATOM 687 C C . LEU A 1 88 ? 8.231 -6.489 -1.330 1.00 93.38 88 LEU A C 1
ATOM 689 O O . LEU A 1 88 ? 8.227 -6.593 -0.104 1.00 93.38 88 LEU A O 1
ATOM 693 N N . LEU A 1 89 ? 8.403 -5.319 -1.951 1.00 96.19 89 LEU A N 1
ATOM 694 C CA . LEU A 1 89 ? 8.559 -4.060 -1.227 1.00 96.19 89 LEU A CA 1
ATOM 695 C C . LEU A 1 89 ? 7.282 -3.688 -0.456 1.00 96.19 89 LEU A C 1
ATOM 697 O O . LEU A 1 89 ? 7.356 -3.327 0.718 1.00 96.19 89 LEU A O 1
ATOM 701 N N . LEU A 1 90 ? 6.108 -3.831 -1.076 1.00 96.00 90 LEU A N 1
ATOM 702 C CA . LEU A 1 90 ? 4.821 -3.623 -0.411 1.00 96.00 90 LEU A CA 1
ATOM 703 C C . LEU A 1 90 ? 4.663 -4.553 0.802 1.00 96.00 90 LEU A C 1
ATOM 705 O O . LEU A 1 90 ? 4.341 -4.092 1.896 1.00 96.00 90 LEU A O 1
ATOM 709 N N . LEU A 1 91 ? 4.936 -5.850 0.630 1.00 92.62 91 LEU A N 1
ATOM 710 C CA . LEU A 1 91 ? 4.864 -6.837 1.709 1.00 92.62 91 LEU A CA 1
ATOM 711 C C . LEU A 1 91 ? 5.849 -6.521 2.839 1.00 92.62 91 LEU A C 1
ATOM 713 O O . LEU A 1 91 ? 5.506 -6.720 4.001 1.00 92.62 91 LEU A O 1
ATOM 717 N N . TYR A 1 92 ? 7.040 -5.999 2.529 1.00 94.38 92 TYR A N 1
ATOM 718 C CA . TYR A 1 92 ? 7.993 -5.543 3.541 1.00 94.38 92 TYR A CA 1
ATOM 719 C C . TYR A 1 92 ? 7.409 -4.422 4.416 1.00 94.38 92 TYR A C 1
ATOM 721 O O . TYR A 1 92 ? 7.436 -4.534 5.643 1.00 94.38 92 TYR A O 1
ATOM 729 N N . TYR A 1 93 ? 6.826 -3.381 3.812 1.00 95.94 93 TYR A N 1
ATOM 730 C CA . TYR A 1 93 ? 6.206 -2.286 4.569 1.00 95.94 93 TYR A CA 1
ATOM 731 C C . TYR A 1 93 ? 5.030 -2.763 5.421 1.00 95.94 93 TYR A C 1
ATOM 733 O O . TYR A 1 93 ? 4.923 -2.390 6.589 1.00 95.94 93 TYR A O 1
ATOM 741 N N . VAL A 1 94 ? 4.183 -3.625 4.860 1.00 93.50 94 VAL A N 1
ATOM 742 C CA . VAL A 1 94 ? 3.033 -4.198 5.566 1.00 93.50 94 VAL A CA 1
ATOM 743 C C . VAL A 1 94 ? 3.498 -5.025 6.767 1.00 93.50 94 VAL A C 1
ATOM 745 O O . VAL A 1 94 ? 3.077 -4.743 7.884 1.00 93.50 94 VAL A O 1
ATOM 748 N N . LYS A 1 95 ? 4.430 -5.973 6.579 1.00 90.69 95 LYS A N 1
ATOM 749 C CA . LYS A 1 95 ? 4.981 -6.808 7.668 1.00 90.69 95 LYS A CA 1
ATOM 750 C C . LYS A 1 95 ? 5.567 -5.992 8.811 1.00 90.69 95 LYS A C 1
ATOM 752 O O . LYS A 1 95 ? 5.481 -6.400 9.963 1.00 90.69 95 LYS A O 1
ATOM 757 N N . LYS A 1 96 ? 6.209 -4.869 8.485 1.00 92.12 96 LYS A N 1
ATOM 758 C CA . LYS A 1 96 ? 6.835 -3.986 9.470 1.00 92.12 96 LYS A CA 1
ATOM 759 C C . LYS A 1 96 ? 5.801 -3.218 10.302 1.00 92.12 96 LYS A C 1
ATOM 761 O O . LYS A 1 96 ? 6.097 -2.872 11.441 1.00 92.12 96 LYS A O 1
ATOM 766 N N . ALA A 1 97 ? 4.637 -2.902 9.732 1.00 92.62 97 ALA A N 1
ATOM 767 C CA . ALA A 1 97 ? 3.715 -1.924 10.307 1.00 92.62 97 ALA A CA 1
ATOM 768 C C . ALA A 1 97 ? 2.447 -2.519 10.932 1.00 92.62 97 ALA A C 1
ATOM 770 O O . ALA A 1 97 ? 1.942 -1.949 11.895 1.00 92.62 97 ALA A O 1
ATOM 771 N N . VAL A 1 98 ? 1.922 -3.632 10.408 1.00 89.25 98 VAL A N 1
ATOM 772 C CA . VAL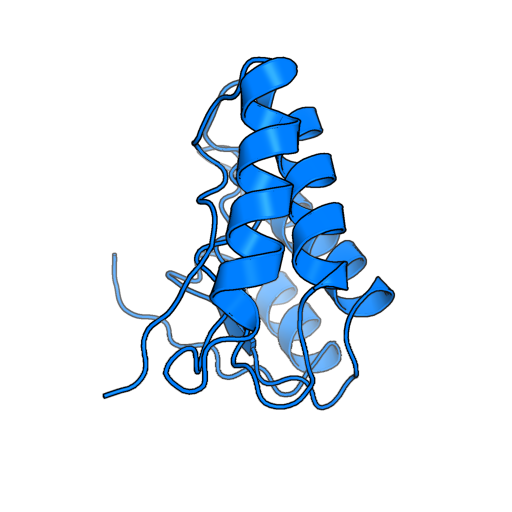 A 1 98 ? 0.647 -4.205 10.875 1.00 89.25 98 VAL A CA 1
ATOM 773 C C . VAL A 1 98 ? 0.826 -5.594 11.479 1.00 89.25 98 VAL A C 1
ATOM 775 O O . VAL A 1 98 ? 1.834 -6.269 11.277 1.00 89.25 98 VAL A O 1
ATOM 778 N N . ARG A 1 99 ? -0.169 -6.026 12.256 1.00 87.06 99 ARG A N 1
ATOM 779 C CA . ARG A 1 99 ? -0.150 -7.324 12.937 1.00 87.06 99 ARG A CA 1
ATOM 780 C C . ARG A 1 99 ? -0.341 -8.487 11.946 1.00 87.06 99 ARG A C 1
ATOM 782 O O . ARG A 1 99 ? -1.001 -8.299 10.926 1.00 87.06 99 ARG A O 1
ATOM 789 N N . PRO A 1 100 ? 0.142 -9.707 12.255 1.00 84.31 100 PRO A N 1
ATOM 790 C CA . PRO A 1 100 ? -0.036 -10.877 11.382 1.00 84.31 100 PRO A CA 1
ATOM 791 C C . PRO A 1 100 ? -1.500 -11.257 11.098 1.00 84.31 100 PRO A C 1
ATOM 793 O O . PRO A 1 100 ? -1.800 -11.850 10.063 1.00 84.31 100 PRO A O 1
ATOM 796 N N . ASP A 1 101 ? -2.410 -10.920 12.016 1.00 85.25 101 ASP A N 1
ATOM 797 C CA . ASP A 1 101 ? -3.854 -11.152 11.920 1.00 85.25 101 ASP A CA 1
ATOM 798 C C . ASP A 1 101 ? -4.620 -10.002 11.244 1.00 85.25 101 ASP A C 1
ATOM 800 O O . ASP A 1 101 ? -5.842 -10.080 11.095 1.00 85.25 101 ASP A O 1
ATOM 804 N N . GLN A 1 102 ? -3.923 -8.949 10.797 1.00 90.38 102 GLN A N 1
ATOM 805 C CA . GLN A 1 102 ? -4.525 -7.855 10.043 1.00 90.38 102 GLN A CA 1
ATOM 806 C C . GLN A 1 102 ? -5.224 -8.405 8.797 1.00 90.38 102 GLN A C 1
ATOM 808 O O . GLN A 1 102 ? -4.629 -9.113 7.982 1.00 90.38 102 GLN A O 1
ATOM 813 N N . ARG A 1 103 ? -6.495 -8.043 8.611 1.00 91.31 103 ARG A N 1
ATOM 814 C CA . ARG A 1 103 ? -7.246 -8.420 7.410 1.00 91.31 103 ARG A CA 1
ATOM 815 C C . ARG A 1 103 ? -6.744 -7.602 6.230 1.00 91.31 103 ARG A C 1
ATOM 817 O O . ARG A 1 103 ? -6.802 -6.374 6.276 1.00 91.31 103 ARG A O 1
ATOM 824 N N . ILE A 1 104 ? -6.291 -8.278 5.177 1.00 91.44 104 ILE A N 1
ATOM 825 C CA . ILE A 1 104 ? -5.763 -7.630 3.973 1.00 91.44 104 ILE A CA 1
ATOM 826 C C . ILE A 1 104 ? -6.532 -8.099 2.738 1.00 91.44 104 ILE A C 1
ATOM 828 O O . ILE A 1 104 ? -6.702 -9.300 2.504 1.00 91.44 104 ILE A O 1
ATOM 832 N N . HIS A 1 105 ? -6.958 -7.130 1.935 1.00 91.69 105 HIS A N 1
ATOM 833 C CA . HIS A 1 105 ? -7.496 -7.307 0.597 1.00 91.69 105 HIS A CA 1
ATOM 834 C C . HIS A 1 105 ? -6.497 -6.747 -0.417 1.00 91.69 105 HIS A C 1
ATOM 836 O O . HIS A 1 105 ? -6.205 -5.555 -0.409 1.00 91.69 105 HIS A O 1
ATOM 842 N N . LEU A 1 106 ? -5.972 -7.601 -1.292 1.00 90.62 106 LEU A N 1
ATOM 843 C CA . LEU A 1 106 ? -5.072 -7.188 -2.367 1.00 90.62 106 LEU A CA 1
ATOM 844 C C . LEU A 1 106 ? -5.899 -6.950 -3.634 1.00 90.62 106 LEU A C 1
ATOM 846 O O . LEU A 1 106 ? -6.308 -7.909 -4.290 1.00 90.62 106 LEU A O 1
ATOM 850 N N . HIS A 1 107 ? -6.180 -5.682 -3.928 1.00 85.50 107 HIS A N 1
ATOM 851 C CA . HIS A 1 107 ? -6.997 -5.265 -5.061 1.00 85.50 107 HIS A CA 1
ATOM 852 C C . HIS A 1 107 ? -6.267 -5.528 -6.388 1.00 85.50 107 HIS A C 1
ATOM 854 O O . HIS A 1 107 ? -5.068 -5.269 -6.506 1.00 85.50 107 HIS A O 1
ATOM 860 N N . CYS A 1 108 ? -7.000 -6.044 -7.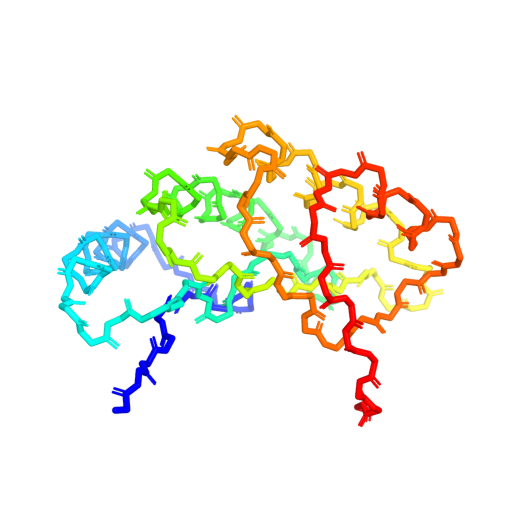383 1.00 85.56 108 CYS A N 1
ATOM 861 C CA . CYS A 1 108 ? -6.521 -6.288 -8.750 1.00 85.56 108 CYS A CA 1
ATOM 862 C C . CYS A 1 108 ? -5.155 -7.012 -8.801 1.00 85.56 108 CYS A C 1
ATOM 864 O O . CYS A 1 108 ? -4.208 -6.568 -9.459 1.00 85.56 108 CYS A O 1
ATOM 866 N N . PHE A 1 109 ? -5.029 -8.119 -8.054 1.00 87.19 109 PHE A N 1
ATOM 867 C CA . PHE A 1 109 ? -3.783 -8.883 -7.976 1.00 87.19 109 PHE A CA 1
ATOM 868 C C . PHE A 1 109 ? -3.319 -9.356 -9.362 1.00 87.19 109 PHE A C 1
ATOM 870 O O . PHE A 1 109 ? -4.013 -10.117 -10.031 1.00 87.19 109 PHE A O 1
ATOM 877 N N . SER A 1 110 ? -2.115 -8.934 -9.755 1.00 85.62 110 SER A N 1
ATOM 878 C CA . SER A 1 110 ? -1.490 -9.234 -11.052 1.00 85.62 110 SER A CA 1
ATOM 879 C C . SER A 1 110 ? -0.093 -9.849 -10.918 1.00 85.62 110 SER A C 1
ATOM 881 O O . SER A 1 110 ? 0.645 -9.927 -11.896 1.00 85.62 110 SER A O 1
ATOM 883 N N . GLY A 1 111 ? 0.279 -10.275 -9.706 1.00 83.94 111 GLY A N 1
ATOM 884 C CA . GLY A 1 111 ? 1.540 -10.966 -9.453 1.00 83.94 111 GLY A CA 1
ATOM 885 C C . GLY A 1 111 ? 1.516 -12.421 -9.924 1.00 83.94 111 GLY A C 1
ATOM 886 O O . GLY A 1 111 ? 0.459 -13.026 -10.116 1.00 83.94 111 GLY A O 1
ATOM 887 N N . ASP A 1 112 ? 2.706 -12.990 -10.079 1.00 87.25 112 ASP A N 1
ATOM 888 C CA . ASP A 1 112 ? 2.891 -14.401 -10.413 1.00 87.25 112 ASP A CA 1
ATOM 889 C C . ASP A 1 112 ? 2.679 -15.332 -9.197 1.00 87.25 112 ASP A C 1
ATOM 891 O O . ASP A 1 112 ? 2.351 -14.909 -8.080 1.00 87.25 112 ASP A O 1
ATOM 895 N N . SER A 1 113 ? 2.861 -16.639 -9.412 1.00 88.69 113 SER A N 1
ATOM 896 C CA . SER A 1 113 ? 2.742 -17.645 -8.352 1.00 88.69 113 SER A CA 1
ATOM 897 C C . SER A 1 113 ? 3.742 -17.430 -7.219 1.00 88.69 113 SER A C 1
ATOM 899 O O . SER A 1 113 ? 3.387 -17.646 -6.065 1.00 88.69 113 SER A O 1
ATOM 901 N N . TYR A 1 114 ? 4.957 -16.962 -7.521 1.00 89.00 114 TYR A N 1
ATOM 902 C CA . TYR A 1 114 ? 5.959 -16.677 -6.499 1.00 89.00 114 TYR A CA 1
ATOM 903 C C . TYR A 1 114 ? 5.474 -15.561 -5.569 1.00 89.00 114 TYR A C 1
ATOM 905 O O . TYR A 1 114 ? 5.494 -15.724 -4.349 1.00 89.00 114 TYR A O 1
ATOM 913 N N . VAL A 1 115 ? 4.954 -14.462 -6.121 1.00 87.38 115 VAL A N 1
ATOM 914 C CA . VAL A 1 115 ? 4.374 -13.372 -5.324 1.00 87.38 115 VAL A CA 1
ATOM 915 C C . VAL A 1 115 ? 3.186 -13.857 -4.498 1.00 87.38 115 VAL A C 1
ATOM 917 O O . VAL A 1 115 ? 3.098 -13.539 -3.312 1.00 87.38 115 VAL A O 1
ATOM 920 N N . ARG A 1 116 ? 2.279 -14.634 -5.098 1.00 87.75 116 ARG A N 1
ATOM 921 C CA . ARG A 1 116 ? 1.122 -15.200 -4.391 1.00 87.75 116 ARG A CA 1
ATOM 922 C C . ARG A 1 116 ? 1.565 -16.014 -3.174 1.00 87.75 116 ARG A C 1
ATOM 924 O O . ARG A 1 116 ? 0.993 -15.859 -2.098 1.00 87.75 116 ARG A O 1
ATOM 931 N N . ASP A 1 117 ? 2.589 -16.846 -3.323 1.00 88.25 117 ASP A N 1
ATOM 932 C CA . ASP A 1 117 ? 3.080 -17.686 -2.233 1.00 88.25 117 ASP A CA 1
ATOM 933 C C . ASP A 1 117 ? 3.728 -16.829 -1.128 1.00 88.25 117 ASP A C 1
ATOM 935 O O . ASP A 1 117 ? 3.481 -17.053 0.057 1.00 88.25 117 ASP A O 1
ATOM 939 N N . GLN A 1 118 ? 4.455 -15.762 -1.491 1.00 85.44 118 GLN A N 1
ATOM 940 C CA . GLN A 1 118 ? 4.961 -14.780 -0.520 1.00 85.44 118 GLN A CA 1
ATOM 941 C C . GLN A 1 118 ? 3.832 -14.058 0.224 1.00 85.44 118 GLN A C 1
ATOM 943 O O . GLN A 1 118 ? 3.923 -13.843 1.435 1.00 85.44 118 GLN A O 1
ATOM 948 N N . CYS A 1 119 ? 2.755 -13.705 -0.475 1.00 81.69 119 CYS A N 1
ATOM 949 C CA . CYS A 1 119 ? 1.546 -13.142 0.114 1.00 81.69 119 CYS A CA 1
ATOM 950 C C . CYS A 1 119 ? 0.954 -14.102 1.161 1.00 81.69 119 CYS A C 1
ATOM 952 O O . CYS A 1 119 ? 0.780 -13.709 2.312 1.00 81.69 119 CYS A O 1
ATOM 954 N N . LEU A 1 120 ? 0.733 -15.372 0.818 1.00 81.00 120 LEU A N 1
ATOM 955 C CA . LEU A 1 120 ? 0.152 -16.362 1.737 1.00 81.00 120 LEU A CA 1
ATOM 956 C C . LEU A 1 120 ? 1.000 -16.607 2.998 1.00 81.00 120 LEU A C 1
ATOM 958 O O . LEU A 1 120 ? 0.448 -16.879 4.059 1.00 81.00 120 LEU A O 1
ATOM 962 N N . LEU A 1 121 ? 2.324 -16.452 2.911 1.00 77.25 121 LEU A N 1
ATOM 963 C CA . LEU A 1 121 ? 3.230 -16.537 4.066 1.00 77.25 121 LEU A CA 1
ATOM 964 C C . LEU A 1 121 ? 3.195 -15.299 4.979 1.00 77.25 121 LEU A C 1
ATOM 966 O O . LEU A 1 121 ? 3.753 -15.323 6.074 1.00 77.25 121 LEU A O 1
ATOM 970 N N . THR A 1 122 ? 2.624 -14.188 4.516 1.00 65.69 122 THR A N 1
ATOM 971 C CA . THR A 1 122 ? 2.773 -12.871 5.150 1.00 65.69 122 THR A CA 1
ATOM 972 C C . THR A 1 122 ? 1.604 -12.490 6.053 1.00 65.69 122 THR A C 1
ATOM 974 O O . THR A 1 122 ? 1.821 -11.828 7.065 1.00 65.69 122 THR A O 1
ATOM 977 N N . ALA A 1 123 ? 0.378 -12.867 5.698 1.00 59.59 123 ALA A N 1
ATOM 978 C CA . ALA A 1 123 ? -0.824 -12.488 6.438 1.00 59.59 123 ALA A CA 1
ATOM 979 C C . ALA A 1 123 ? -1.987 -13.429 6.104 1.00 59.59 123 ALA A C 1
ATOM 981 O O . ALA A 1 123 ? -1.929 -14.178 5.126 1.00 59.59 123 ALA A O 1
ATOM 982 N N . VAL A 1 124 ? -3.088 -13.325 6.858 1.00 53.50 124 VAL A N 1
ATOM 983 C CA . VAL A 1 124 ? -4.392 -13.892 6.467 1.00 53.50 124 VAL A CA 1
ATOM 984 C C . VAL A 1 124 ? -4.955 -13.073 5.294 1.00 53.50 124 VAL A C 1
ATOM 986 O O . VAL A 1 124 ? -5.859 -12.248 5.427 1.00 53.50 124 VAL A O 1
ATOM 989 N N . LEU A 1 125 ? -4.349 -13.255 4.124 1.00 57.28 125 LEU A N 1
ATOM 990 C CA . LEU A 1 125 ? -4.681 -12.560 2.890 1.00 57.28 125 LEU A CA 1
ATOM 991 C C . LEU A 1 125 ? -5.874 -13.231 2.214 1.00 57.28 125 LEU A C 1
ATOM 993 O O . LEU A 1 125 ? -5.825 -14.404 1.849 1.00 57.28 125 LEU A O 1
ATOM 997 N N . ARG A 1 126 ? -6.941 -12.460 1.983 1.00 58.16 126 ARG A N 1
ATOM 998 C CA . ARG A 1 126 ? -8.003 -12.852 1.049 1.00 58.16 126 ARG A CA 1
ATOM 999 C C . ARG A 1 126 ? -7.687 -12.259 -0.318 1.00 58.16 126 ARG A C 1
ATOM 1001 O O . ARG A 1 126 ? -8.153 -11.169 -0.649 1.00 58.16 126 ARG A O 1
ATOM 1008 N N . ILE A 1 127 ? -6.895 -12.976 -1.110 1.00 56.03 127 ILE A N 1
ATOM 1009 C CA . ILE A 1 127 ? -6.620 -12.604 -2.503 1.00 56.03 127 ILE A CA 1
ATOM 1010 C C . ILE A 1 127 ? -7.907 -12.811 -3.303 1.00 56.03 127 ILE A C 1
ATOM 1012 O O . ILE A 1 127 ? -8.393 -13.933 -3.411 1.00 56.03 127 ILE A O 1
ATOM 1016 N N . HIS A 1 128 ? -8.466 -11.734 -3.848 1.00 49.19 128 HIS A N 1
ATOM 1017 C CA . HIS A 1 128 ? -9.528 -11.825 -4.844 1.00 49.19 128 HIS A CA 1
ATOM 1018 C C . HIS A 1 128 ? -8.957 -11.363 -6.182 1.00 49.19 128 HIS A C 1
ATOM 1020 O O . HIS A 1 128 ? -8.674 -10.182 -6.369 1.00 49.19 128 HIS A O 1
ATOM 1026 N N . GLN A 1 129 ? -8.771 -12.303 -7.107 1.00 43.69 129 GLN A N 1
ATOM 1027 C CA . GLN A 1 129 ? -8.550 -11.972 -8.509 1.00 43.69 129 GLN A CA 1
ATOM 1028 C C . GLN A 1 129 ? -9.912 -11.665 -9.126 1.00 43.69 129 GLN A C 1
ATOM 1030 O O . GLN A 1 129 ? -10.655 -12.572 -9.489 1.00 43.69 129 GLN A O 1
ATOM 1035 N N . TYR A 1 130 ? -10.256 -10.387 -9.218 1.00 38.31 130 TYR A N 1
ATOM 1036 C CA . TYR A 1 130 ? -11.267 -9.949 -10.170 1.00 38.31 130 TYR A CA 1
ATOM 1037 C C . TYR A 1 130 ? -10.524 -9.436 -11.398 1.00 38.31 130 TYR A C 1
ATOM 1039 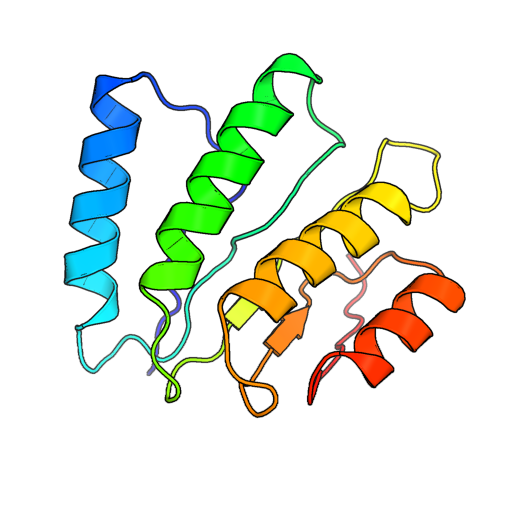O O . TYR A 1 130 ? -9.589 -8.648 -11.256 1.00 38.31 130 TYR A O 1
ATOM 1047 N N . GLY A 1 131 ? -10.889 -9.948 -12.575 1.00 36.22 131 GLY A N 1
ATOM 1048 C CA . GLY A 1 131 ? -10.339 -9.486 -13.844 1.00 36.22 131 GLY A CA 1
ATOM 1049 C C . GLY A 1 131 ? -10.601 -7.992 -14.002 1.00 36.22 131 GLY A C 1
ATOM 1050 O O . GLY A 1 131 ? -11.750 -7.586 -14.163 1.00 36.22 131 GLY A O 1
ATOM 1051 N N . CYS A 1 132 ? -9.528 -7.215 -13.891 1.00 35.06 132 CYS A N 1
ATOM 1052 C CA . CYS A 1 132 ? -9.370 -5.926 -14.542 1.00 35.06 132 CYS A CA 1
ATOM 1053 C C . CYS A 1 132 ? -8.842 -6.223 -15.959 1.00 35.06 132 CYS A C 1
ATOM 1055 O O . CYS A 1 132 ? -9.352 -5.612 -16.910 1.00 35.06 132 CYS A O 1
#

Radius of gyration: 14.12 Å; chains: 1; bounding box: 33×39×33 Å

Organism: Mizuhopecten yessoensis (NCBI:txid6573)

Secondary structure (DSSP, 8-state):
--EEE---TT----HHHHHHHHHHHHHHTTSTTEEEEEEEEEETTS-GGGHHHHHHHHHHHHTT--TTSEEEEEEE--TTS--HHHHHHHHHHHHHHS-TT-EEEEET----HHHHHHHHTTS-EEE-----

Foldseek 3Di:
DADEEEDDLPDDDDPVRLVVNLVVLLVVCPDPRHQAYDPAFAAQCDDPVSRVVSLVRLLSSLQSDDQRHEYEYEAHAHPPDLSLVRLVSRLVSNLVRDDQARHYEYPQDRHDPVSVVVVVVRHPYPYDHDPD